Protein AF-A0A9X8MHU0-F1 (afdb_monomer_lite)

Organism: NCBI:txid243924

pLDDT: mean 96.0, std 4.35, range [69.94, 98.38]

Radius of gyration: 10.16 Å; chains: 1; bounding box: 25×22×27 Å

Sequence (51 aa):
MTQWKVTTDDNDERIVEADSVVWRGRLATFYCGAEEIEYFYGVVSIQRVIE

Structure (mmCIF, N/CA/C/O backbone):
data_AF-A0A9X8MHU0-F1
#
_entry.id   AF-A0A9X8MHU0-F1
#
loop_
_atom_site.group_PDB
_atom_site.id
_atom_site.type_symbol
_atom_site.label_atom_id
_atom_site.label_alt_id
_atom_site.label_comp_id
_atom_site.label_asym_id
_atom_site.label_entity_id
_atom_site.label_seq_id
_atom_site.pdbx_PDB_ins_code
_atom_site.Cartn_x
_atom_site.Cartn_y
_atom_site.Cartn_z
_atom_site.occupancy
_atom_site.B_iso_or_equiv
_atom_site.auth_seq_id
_atom_site.auth_comp_id
_atom_site.auth_asym_id
_atom_site.auth_atom_id
_atom_site.pdbx_PDB_model_num
ATOM 1 N N . MET A 1 1 ? -6.215 3.134 13.321 1.00 86.56 1 MET A N 1
ATOM 2 C CA . MET A 1 1 ? -5.232 3.380 12.250 1.00 86.56 1 MET A CA 1
ATOM 3 C C . MET A 1 1 ? -4.574 2.052 11.903 1.00 86.56 1 MET A C 1
ATOM 5 O O . MET A 1 1 ? -4.353 1.267 12.818 1.00 86.56 1 MET A O 1
ATOM 9 N N . THR A 1 2 ? -4.367 1.747 10.620 1.00 95.00 2 THR A N 1
ATOM 10 C CA . THR A 1 2 ? -3.778 0.469 10.175 1.00 95.00 2 THR A CA 1
ATOM 11 C C . THR A 1 2 ? -2.351 0.703 9.692 1.00 95.00 2 THR A C 1
ATOM 13 O O . THR A 1 2 ? -2.108 1.663 8.968 1.00 95.00 2 THR A O 1
ATOM 16 N N . GLN A 1 3 ? -1.421 -0.181 10.050 1.00 97.50 3 GLN A N 1
ATOM 17 C CA . GLN A 1 3 ? -0.061 -0.150 9.516 1.00 97.50 3 GLN A CA 1
ATOM 18 C C . GLN A 1 3 ? 0.032 -0.941 8.207 1.00 97.50 3 GLN A C 1
ATOM 20 O O . GLN A 1 3 ? -0.464 -2.068 8.095 1.00 97.50 3 GLN A O 1
ATOM 25 N N . TRP A 1 4 ? 0.687 -0.342 7.217 1.00 97.44 4 TRP A N 1
ATOM 26 C CA 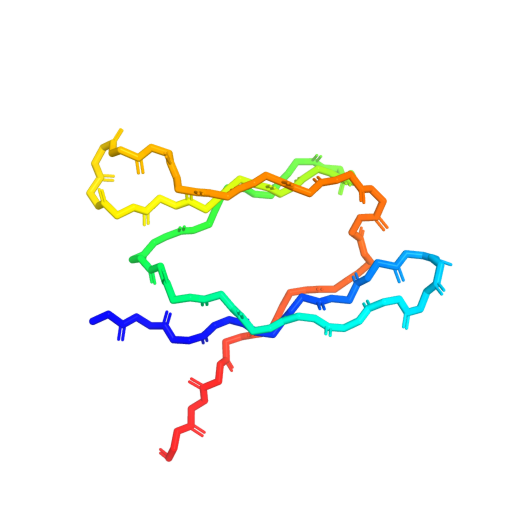. TRP A 1 4 ? 0.903 -0.908 5.892 1.00 97.44 4 TRP A CA 1
ATOM 27 C C . TRP A 1 4 ? 2.394 -0.965 5.596 1.00 97.44 4 TRP A C 1
ATOM 29 O O . TRP A 1 4 ? 3.076 0.055 5.660 1.00 97.44 4 TRP A O 1
ATOM 39 N N . LYS A 1 5 ? 2.895 -2.146 5.238 1.00 97.88 5 LYS A N 1
ATOM 40 C CA . LYS A 1 5 ? 4.237 -2.310 4.685 1.00 97.88 5 LYS A CA 1
ATOM 41 C C . LYS A 1 5 ? 4.177 -2.146 3.170 1.00 97.88 5 LYS A C 1
ATOM 43 O O . LYS A 1 5 ? 3.436 -2.870 2.502 1.00 97.88 5 LYS A O 1
ATOM 48 N N . VAL A 1 6 ? 4.951 -1.205 2.644 1.00 97.94 6 VAL A N 1
ATOM 49 C CA . VAL A 1 6 ? 5.072 -0.901 1.213 1.00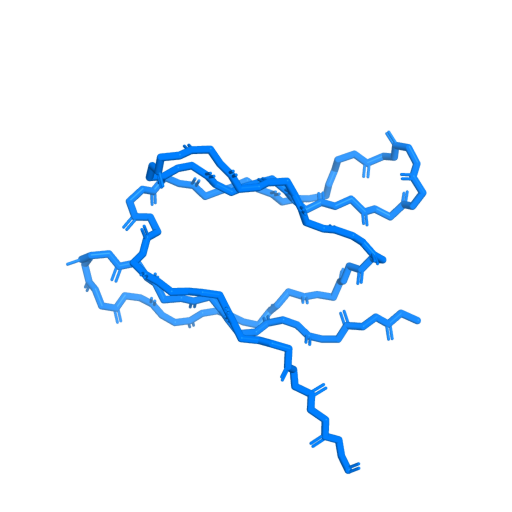 97.94 6 VAL A CA 1
ATOM 50 C C . VAL A 1 6 ? 6.461 -1.308 0.750 1.00 97.94 6 VAL A C 1
ATOM 52 O O . VAL A 1 6 ? 7.437 -0.966 1.410 1.00 97.94 6 VAL A O 1
ATOM 55 N N . THR A 1 7 ? 6.538 -2.009 -0.379 1.00 98.06 7 THR A N 1
ATOM 56 C CA . THR A 1 7 ? 7.801 -2.317 -1.064 1.00 98.06 7 THR A CA 1
ATOM 57 C C . THR A 1 7 ? 7.755 -1.729 -2.472 1.00 98.06 7 THR A C 1
ATOM 59 O O . THR A 1 7 ? 6.773 -1.944 -3.200 1.00 98.06 7 THR A O 1
ATOM 62 N N . THR A 1 8 ? 8.795 -0.998 -2.864 1.00 97.38 8 THR A N 1
ATOM 63 C CA . THR A 1 8 ? 8.986 -0.417 -4.207 1.00 97.38 8 THR A CA 1
ATOM 64 C C . THR A 1 8 ? 10.038 -1.191 -5.007 1.00 97.38 8 THR A C 1
ATOM 66 O O . THR A 1 8 ? 10.671 -2.124 -4.514 1.00 97.38 8 THR A O 1
ATOM 69 N N . ASP A 1 9 ? 10.162 -0.897 -6.299 1.00 96.56 9 ASP A N 1
ATOM 70 C CA . ASP A 1 9 ? 11.002 -1.654 -7.237 1.00 96.56 9 ASP A CA 1
ATOM 71 C C . ASP A 1 9 ? 12.498 -1.364 -7.161 1.00 96.56 9 ASP A C 1
ATOM 73 O O . ASP A 1 9 ? 13.300 -2.130 -7.695 1.00 96.56 9 ASP A O 1
ATOM 77 N N . ASP A 1 10 ? 12.870 -0.302 -6.462 1.00 95.56 10 ASP A N 1
ATOM 78 C CA . ASP A 1 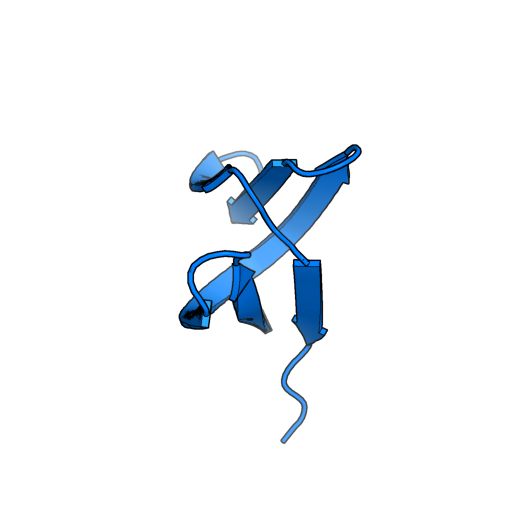10 ? 14.224 -0.050 -5.977 1.00 95.56 10 ASP A CA 1
ATOM 79 C C . ASP A 1 10 ? 14.549 -0.827 -4.684 1.00 95.56 10 ASP A C 1
ATOM 81 O O . ASP A 1 10 ? 15.640 -0.674 -4.135 1.00 95.56 10 ASP A O 1
ATOM 85 N N . ASN A 1 11 ? 13.645 -1.716 -4.245 1.00 90.62 11 ASN A N 1
ATOM 86 C CA . ASN A 1 11 ? 13.692 -2.462 -2.987 1.00 90.62 11 ASN A CA 1
ATOM 87 C C . ASN A 1 11 ? 13.660 -1.576 -1.727 1.00 90.62 11 ASN A C 1
ATOM 89 O O . ASN A 1 11 ? 14.094 -2.036 -0.668 1.00 90.62 11 ASN A O 1
ATOM 93 N N . ASP A 1 12 ? 13.149 -0.341 -1.807 1.00 95.06 12 ASP A N 1
ATOM 94 C CA . ASP A 1 12 ? 12.832 0.430 -0.601 1.00 95.06 12 ASP A CA 1
ATOM 95 C C . ASP A 1 12 ? 11.610 -0.174 0.113 1.00 95.06 12 ASP A C 1
ATOM 97 O O . ASP A 1 12 ? 10.636 -0.613 -0.510 1.00 95.06 12 ASP A O 1
ATOM 101 N N . GLU A 1 13 ? 11.684 -0.234 1.443 1.00 97.25 13 GLU A N 1
ATOM 102 C CA . GLU A 1 13 ? 10.618 -0.742 2.303 1.00 97.25 13 GLU A CA 1
ATOM 103 C C . GLU A 1 13 ? 10.242 0.310 3.344 1.00 97.25 13 GLU A C 1
ATOM 105 O O . GLU A 1 13 ? 11.067 0.721 4.163 1.00 97.25 13 GLU A O 1
ATOM 110 N N . ARG A 1 14 ? 8.966 0.708 3.368 1.00 97.12 14 ARG A N 1
ATOM 111 C CA . ARG A 1 14 ? 8.456 1.704 4.322 1.00 97.12 14 ARG A CA 1
ATOM 112 C C . ARG A 1 14 ? 7.186 1.224 5.011 1.00 97.12 14 ARG A C 1
ATOM 114 O O . ARG A 1 14 ? 6.361 0.526 4.421 1.00 97.12 14 ARG A O 1
ATOM 121 N N . ILE A 1 15 ? 7.036 1.615 6.276 1.00 97.38 15 ILE A N 1
ATOM 122 C CA . ILE A 1 15 ? 5.796 1.446 7.037 1.00 97.38 15 ILE A CA 1
ATOM 123 C C . ILE A 1 15 ? 5.018 2.756 6.983 1.00 97.38 15 ILE A C 1
ATOM 125 O O . ILE A 1 15 ? 5.574 3.817 7.262 1.00 97.38 15 ILE A O 1
ATOM 129 N N . VAL A 1 16 ? 3.739 2.666 6.632 1.00 97.25 16 VAL A N 1
ATOM 130 C CA . VAL A 1 16 ? 2.821 3.803 6.533 1.00 97.25 16 VAL A CA 1
ATOM 131 C C . VAL A 1 16 ? 1.600 3.522 7.397 1.00 97.25 16 VAL A C 1
ATOM 133 O O . VAL A 1 16 ? 0.984 2.461 7.283 1.00 97.25 16 VAL A O 1
ATOM 136 N N . GLU A 1 17 ? 1.233 4.467 8.257 1.00 97.25 17 GLU A N 1
ATOM 137 C CA . GLU A 1 17 ? 0.006 4.384 9.050 1.00 97.25 17 GLU A CA 1
ATOM 138 C C . GLU A 1 17 ? -1.125 5.087 8.304 1.00 97.25 17 GLU A C 1
ATOM 140 O O . GLU A 1 17 ? -1.075 6.293 8.097 1.00 97.25 17 GLU A O 1
ATOM 145 N N . ALA A 1 18 ? -2.137 4.336 7.872 1.00 97.25 18 ALA A N 1
ATOM 146 C CA . ALA A 1 18 ? -3.245 4.867 7.083 1.00 97.25 18 ALA A CA 1
ATOM 147 C C . ALA A 1 18 ? -4.546 4.114 7.370 1.00 97.25 18 ALA A C 1
ATOM 149 O O . ALA A 1 18 ? -4.538 2.932 7.732 1.00 97.25 18 ALA A O 1
ATOM 150 N N . ASP A 1 19 ? -5.682 4.768 7.151 1.00 97.31 19 ASP A N 1
ATOM 151 C CA . ASP A 1 19 ? -6.990 4.115 7.243 1.00 97.31 19 ASP A CA 1
ATOM 152 C C . ASP A 1 19 ? -7.311 3.319 5.979 1.00 97.31 19 ASP A C 1
ATOM 154 O O . ASP A 1 19 ? -7.903 2.240 6.052 1.00 97.31 19 ASP A O 1
ATOM 158 N N . SER A 1 20 ? -6.902 3.829 4.816 1.00 96.81 20 SER A N 1
ATOM 159 C CA . SER A 1 20 ? -7.129 3.173 3.530 1.00 96.81 20 SER A CA 1
ATOM 160 C C . SER A 1 20 ? -5.994 3.423 2.542 1.00 96.81 20 SER A C 1
ATOM 162 O O . SER A 1 20 ? -5.209 4.362 2.683 1.00 96.81 20 SER A O 1
ATOM 164 N N . VAL A 1 21 ? -5.920 2.557 1.531 1.00 97.56 21 VAL A N 1
ATOM 165 C CA . VAL A 1 21 ? -4.963 2.649 0.431 1.00 97.56 21 VAL A CA 1
ATOM 166 C C . VAL A 1 21 ? -5.691 2.486 -0.899 1.00 97.56 21 VAL A C 1
ATOM 168 O O . VAL A 1 21 ? -6.509 1.578 -1.069 1.00 97.56 21 VAL A O 1
ATOM 171 N N . VAL A 1 22 ? -5.388 3.363 -1.853 1.00 97.69 22 VAL A N 1
ATOM 172 C CA . VAL A 1 22 ? -5.834 3.248 -3.244 1.00 97.69 22 VAL A CA 1
ATOM 173 C C . VAL A 1 22 ? -4.634 2.839 -4.086 1.00 97.69 22 VAL A C 1
ATOM 175 O O . VAL A 1 22 ? -3.688 3.607 -4.237 1.00 97.69 22 VAL A O 1
ATOM 178 N N . TRP A 1 23 ? -4.681 1.635 -4.654 1.00 96.56 23 TRP A N 1
ATOM 179 C CA . TRP A 1 23 ? -3.611 1.096 -5.493 1.00 96.56 23 TRP A CA 1
ATOM 180 C C . TRP A 1 23 ? -4.073 0.994 -6.951 1.00 96.56 23 TRP A C 1
ATOM 182 O O . TRP A 1 23 ? -5.061 0.323 -7.258 1.00 96.56 23 TRP A O 1
ATOM 192 N N . ARG A 1 24 ? -3.371 1.682 -7.862 1.00 96.69 24 ARG A N 1
ATOM 193 C CA . ARG A 1 24 ? -3.640 1.676 -9.309 1.00 96.69 24 ARG A CA 1
ATOM 194 C C . ARG A 1 24 ? -2.355 1.440 -10.097 1.00 96.69 24 ARG A C 1
ATOM 196 O O . ARG A 1 24 ? -1.5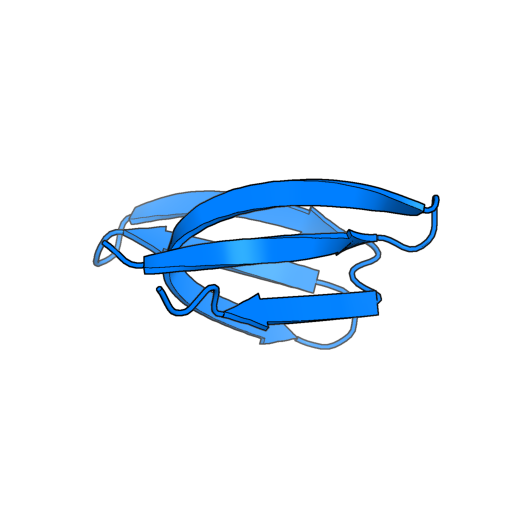14 2.327 -10.224 1.00 96.69 24 ARG A O 1
ATOM 203 N N . GLY A 1 25 ? -2.208 0.243 -10.660 1.00 94.69 25 GLY A N 1
ATOM 204 C CA . GLY A 1 25 ? -0.999 -0.128 -11.394 1.00 94.69 25 GLY A CA 1
ATOM 205 C C . GLY A 1 25 ? 0.222 -0.122 -10.474 1.00 94.69 25 GLY A C 1
ATOM 206 O O . GLY A 1 25 ? 0.287 -0.914 -9.544 1.00 94.69 25 GLY A O 1
ATOM 207 N N . ARG A 1 26 ? 1.179 0.778 -10.720 1.00 96.56 26 ARG A N 1
ATOM 208 C CA . ARG A 1 26 ? 2.407 0.918 -9.910 1.00 96.56 26 ARG A CA 1
ATOM 209 C C . ARG A 1 26 ? 2.363 2.089 -8.922 1.00 96.56 26 ARG A C 1
ATOM 211 O O . ARG A 1 26 ? 3.401 2.474 -8.395 1.00 96.56 26 ARG A O 1
ATOM 218 N N . LEU A 1 27 ? 1.185 2.677 -8.716 1.00 97.62 27 LEU A N 1
ATOM 219 C CA . LEU A 1 27 ? 0.973 3.840 -7.853 1.00 97.62 27 LEU A CA 1
ATOM 220 C C . LEU A 1 27 ? 0.141 3.462 -6.636 1.00 97.62 27 LEU A C 1
ATOM 222 O O . LEU A 1 27 ? -0.909 2.835 -6.803 1.00 97.62 27 LEU A O 1
ATOM 226 N N . ALA A 1 28 ? 0.550 3.904 -5.451 1.00 98.12 28 ALA A N 1
ATOM 227 C CA . ALA A 1 28 ? -0.250 3.770 -4.239 1.00 98.12 28 ALA A CA 1
ATOM 228 C C . ALA A 1 28 ? -0.384 5.112 -3.522 1.00 98.12 28 ALA A C 1
ATOM 230 O O . ALA A 1 28 ? 0.615 5.794 -3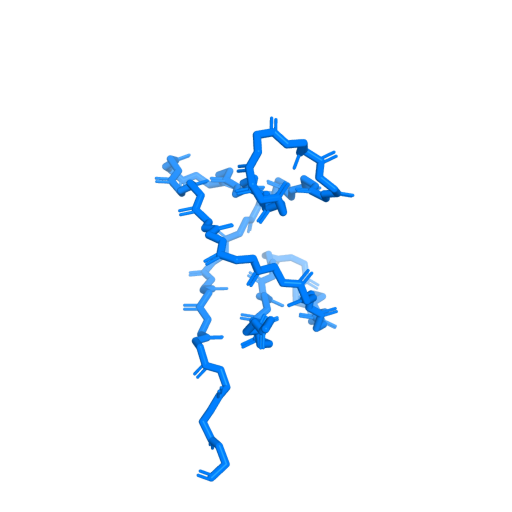.297 1.00 98.12 28 ALA A O 1
ATOM 231 N N . THR A 1 29 ? -1.611 5.446 -3.132 1.00 98.38 29 THR A N 1
ATOM 232 C CA . THR A 1 29 ? -1.910 6.624 -2.315 1.00 98.38 29 THR A CA 1
ATOM 233 C C . THR A 1 29 ? -2.562 6.189 -1.010 1.00 98.38 29 THR A C 1
ATOM 235 O O . THR A 1 29 ? -3.507 5.393 -1.021 1.00 98.38 29 THR A O 1
ATOM 238 N N . PHE A 1 30 ? -2.056 6.709 0.104 1.00 98.12 30 PHE A N 1
ATOM 239 C CA . PHE A 1 30 ? -2.510 6.400 1.456 1.00 98.12 30 PHE A CA 1
ATOM 240 C C . PHE A 1 30 ? -3.334 7.556 2.015 1.00 98.12 30 PHE A C 1
ATOM 242 O O . PHE A 1 30 ? -2.971 8.721 1.841 1.00 98.12 30 PHE A O 1
ATOM 249 N N . TYR A 1 31 ? -4.431 7.221 2.697 1.00 98.31 31 TYR A N 1
ATOM 250 C CA . TYR A 1 31 ? -5.376 8.199 3.230 1.00 98.31 31 TYR A CA 1
ATOM 251 C C . TYR A 1 31 ? -5.699 7.961 4.707 1.00 98.31 31 TYR A C 1
ATOM 253 O O . TYR A 1 31 ? -5.880 6.815 5.138 1.00 98.31 31 TYR A O 1
ATOM 261 N N . CYS A 1 32 ? -5.857 9.056 5.451 1.00 97.25 32 CYS A N 1
ATOM 262 C CA . CYS A 1 32 ? -6.500 9.103 6.765 1.00 97.25 32 CYS A CA 1
ATOM 263 C C . CYS A 1 32 ? -7.839 9.841 6.600 1.00 97.25 32 CYS A C 1
ATOM 265 O O . CYS A 1 32 ? -7.878 11.039 6.312 1.00 97.25 32 CYS A O 1
ATOM 267 N N . GLY A 1 33 ? -8.959 9.117 6.663 1.00 95.06 33 GLY A N 1
ATOM 268 C CA . GLY A 1 33 ? -10.244 9.643 6.187 1.00 95.06 33 GLY A CA 1
ATOM 269 C C . GLY A 1 33 ? -10.195 10.095 4.714 1.00 95.06 33 GLY A C 1
ATOM 270 O O . GLY A 1 33 ? -10.009 9.272 3.822 1.00 95.06 33 GLY A O 1
ATOM 271 N N . ALA A 1 34 ? -10.401 11.394 4.462 1.00 95.38 34 ALA A N 1
ATOM 272 C CA . ALA A 1 34 ? -10.353 12.004 3.124 1.00 95.38 34 ALA A CA 1
ATOM 273 C C . ALA A 1 34 ? -9.018 12.710 2.807 1.00 95.38 34 ALA A C 1
ATOM 275 O O . ALA A 1 34 ? -8.852 13.228 1.704 1.00 95.38 34 ALA A O 1
ATOM 276 N N . GLU A 1 35 ? -8.090 12.761 3.765 1.00 97.62 35 GLU A N 1
ATOM 277 C CA . GLU A 1 35 ? -6.795 13.427 3.621 1.00 97.62 35 GLU A CA 1
ATOM 278 C C . GLU A 1 35 ? -5.755 12.455 3.061 1.00 97.62 35 GLU A C 1
ATOM 280 O O . GLU A 1 35 ? -5.586 11.352 3.581 1.00 97.62 35 GLU A O 1
ATOM 285 N N . GLU A 1 36 ? -5.075 12.861 1.987 1.00 97.81 36 GLU A N 1
ATOM 286 C CA . GLU A 1 36 ? -3.911 12.155 1.450 1.00 97.81 36 GLU A CA 1
ATOM 287 C C . GLU A 1 36 ? -2.702 12.422 2.343 1.00 97.81 36 GLU A C 1
ATOM 289 O O . GLU A 1 36 ? -2.366 13.577 2.593 1.00 97.81 36 GLU A O 1
ATOM 294 N N . ILE A 1 37 ? -2.043 11.359 2.799 1.00 97.38 37 ILE A N 1
ATOM 295 C CA . ILE A 1 37 ? -0.909 11.468 3.728 1.00 97.38 37 ILE A CA 1
ATOM 296 C C . ILE A 1 37 ? 0.423 11.060 3.097 1.00 97.38 37 ILE A C 1
ATOM 298 O O . ILE A 1 37 ? 1.458 11.619 3.446 1.00 97.38 37 ILE A O 1
ATOM 302 N N . GLU A 1 38 ? 0.422 10.104 2.167 1.00 97.44 38 GLU A N 1
ATOM 303 C CA . GLU A 1 38 ? 1.646 9.605 1.536 1.00 97.44 38 GLU A CA 1
ATOM 304 C C . GLU A 1 38 ? 1.322 9.011 0.154 1.00 97.44 38 GLU A C 1
ATOM 306 O O . GLU A 1 38 ? 0.266 8.403 -0.058 1.00 97.44 38 GLU A O 1
ATOM 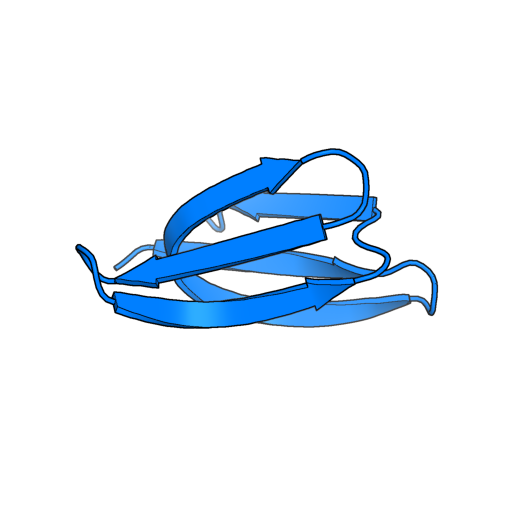311 N N . TYR A 1 39 ? 2.256 9.169 -0.784 1.00 97.06 39 TYR A N 1
ATOM 312 C CA . TYR A 1 39 ? 2.150 8.707 -2.165 1.00 97.06 39 TYR A CA 1
ATOM 313 C C . TYR A 1 39 ? 3.434 7.993 -2.597 1.00 97.06 39 TYR A C 1
ATOM 315 O O . TYR A 1 39 ? 4.536 8.491 -2.369 1.00 97.06 39 TYR A O 1
ATOM 323 N N . PHE A 1 40 ? 3.284 6.859 -3.286 1.00 97.31 40 PHE A N 1
ATOM 324 C CA . PHE A 1 40 ? 4.395 6.071 -3.819 1.00 97.31 40 PHE A CA 1
ATOM 325 C C . PHE A 1 40 ? 4.239 5.809 -5.315 1.00 97.31 40 PHE A C 1
ATOM 327 O O . PHE A 1 40 ? 3.162 5.451 -5.803 1.00 97.31 40 PHE A O 1
ATOM 334 N N . TYR A 1 41 ? 5.366 5.892 -6.020 1.00 96.88 41 TYR A N 1
ATOM 335 C CA . TYR A 1 41 ? 5.556 5.355 -7.365 1.00 96.88 41 TYR A CA 1
ATOM 336 C C . TYR A 1 41 ? 6.368 4.055 -7.288 1.00 96.88 41 TYR A C 1
ATOM 338 O O . TYR A 1 41 ? 7.141 3.861 -6.358 1.00 96.88 41 TYR A O 1
ATOM 346 N N . GLY A 1 42 ? 6.215 3.166 -8.271 1.00 97.62 42 GLY A N 1
ATOM 347 C CA . GLY A 1 42 ? 7.048 1.964 -8.384 1.00 97.62 42 GLY A CA 1
ATOM 348 C C . GLY A 1 42 ? 6.651 0.819 -7.450 1.00 97.62 42 GLY A C 1
ATOM 349 O O . GLY A 1 42 ? 7.367 -0.177 -7.388 1.00 97.62 42 GLY A O 1
ATOM 350 N N . VAL A 1 43 ? 5.495 0.903 -6.782 1.00 97.69 43 VAL A N 1
ATOM 351 C CA . VAL A 1 43 ? 5.043 -0.091 -5.794 1.00 97.69 43 VAL A CA 1
ATOM 352 C C . VAL A 1 43 ? 4.925 -1.483 -6.415 1.00 97.69 43 VAL A C 1
ATOM 354 O O . VAL A 1 43 ? 4.259 -1.664 -7.440 1.00 97.69 43 VAL A O 1
ATOM 357 N N . VAL A 1 44 ? 5.561 -2.463 -5.771 1.00 97.56 44 VAL A N 1
ATOM 358 C CA . VAL A 1 44 ? 5.501 -3.893 -6.124 1.00 97.56 44 VAL A CA 1
ATOM 359 C C . VAL A 1 44 ? 4.611 -4.681 -5.172 1.00 97.56 44 VAL A C 1
ATOM 361 O O . VAL A 1 44 ? 3.923 -5.601 -5.615 1.00 97.56 44 VAL A O 1
ATOM 364 N N . SER A 1 45 ? 4.554 -4.310 -3.891 1.00 97.31 45 SER A N 1
ATOM 365 C CA . SER A 1 45 ? 3.625 -4.928 -2.942 1.00 97.31 45 SER A CA 1
ATOM 366 C C . SER A 1 45 ? 3.201 -3.984 -1.826 1.00 97.31 45 SER A C 1
ATOM 368 O O . SER A 1 45 ? 3.981 -3.147 -1.375 1.00 97.31 45 SER A O 1
ATOM 370 N N . ILE A 1 46 ? 1.973 -4.181 -1.346 1.00 97.38 46 ILE A N 1
ATOM 371 C CA . ILE A 1 46 ? 1.428 -3.542 -0.147 1.00 97.38 46 ILE A CA 1
ATOM 372 C C . ILE A 1 46 ? 0.858 -4.642 0.743 1.00 97.38 46 ILE A C 1
ATOM 374 O O . ILE A 1 46 ? 0.045 -5.451 0.291 1.00 97.38 46 ILE A O 1
ATOM 378 N N . GLN A 1 47 ? 1.282 -4.681 2.001 1.00 97.38 47 GLN A N 1
ATOM 379 C CA . GLN A 1 47 ? 0.857 -5.681 2.975 1.00 97.38 47 GLN A CA 1
ATOM 380 C C . GLN A 1 47 ? 0.285 -4.987 4.203 1.00 97.38 47 GLN A C 1
ATOM 382 O O . GLN A 1 47 ? 0.906 -4.090 4.770 1.00 97.38 47 GLN A O 1
ATOM 387 N N . ARG A 1 48 ? -0.901 -5.414 4.635 1.00 95.75 48 ARG A N 1
ATOM 388 C CA . ARG A 1 48 ? -1.444 -4.997 5.926 1.00 95.75 48 ARG A CA 1
ATOM 389 C C . ARG A 1 48 ? -0.672 -5.711 7.034 1.00 95.75 48 ARG A C 1
ATOM 391 O O . ARG A 1 48 ? -0.590 -6.938 7.010 1.00 95.75 48 ARG A O 1
ATOM 398 N N . VAL A 1 49 ? -0.143 -4.962 7.993 1.00 95.25 49 VAL A N 1
ATOM 399 C CA . VAL A 1 49 ? 0.498 -5.526 9.186 1.00 95.25 49 VAL A CA 1
ATOM 400 C C . VAL A 1 49 ? -0.604 -5.882 10.190 1.00 95.25 49 VAL A C 1
ATOM 402 O O . VAL A 1 49 ? -1.465 -5.051 10.486 1.00 95.25 49 VAL A O 1
ATOM 405 N N . ILE A 1 50 ? -0.627 -7.136 10.645 1.00 87.44 50 ILE A N 1
ATOM 406 C CA . ILE A 1 50 ? -1.564 -7.652 11.653 1.00 87.44 50 ILE A CA 1
ATOM 407 C C . ILE A 1 50 ? -0.711 -8.134 12.827 1.00 87.44 50 ILE A C 1
ATOM 409 O O . ILE A 1 50 ? 0.194 -8.940 12.610 1.00 87.44 50 ILE A O 1
ATOM 413 N N . GLU A 1 51 ? -0.982 -7.616 14.024 1.00 69.94 51 GLU A N 1
ATOM 414 C CA . GLU A 1 51 ? -0.406 -8.100 15.288 1.00 69.94 51 GLU A CA 1
ATOM 415 C C . GLU A 1 51 ? -1.158 -9.325 15.822 1.00 69.94 51 GLU A C 1
ATOM 417 O O . GLU A 1 51 ? -2.404 -9.372 15.672 1.00 69.94 51 GLU A O 1
#

Foldseek 3Di:
DWWKWWAFPVRDIDIDDAPDWDDDDQKIWGHHVPDTDDIDGRTPDMDTDDD

Secondary structure (DSSP, 8-state):
-EEEEEEETT--EEEEEESEEEEETTEEEEEETTEEEEEEESEEEEEE---